Protein AF-A0AAW6JP30-F1 (afdb_monomer)

Foldseek 3Di:
DPLVVLVVVCVVVVVPPVSVVVNVVVVVPPPDDDQDDPPDPCVPVSVVVVVVVVVVD

Solvent-accessible surface area (backbone atoms only — not comparable to full-atom values): 3522 Å² total; per-residue (Å²): 124,55,74,66,53,40,48,54,49,24,72,76,38,74,85,38,62,66,44,47,50,53,44,51,52,54,58,68,67,54,79,74,80,83,80,72,50,95,87,40,92,58,37,68,61,44,50,55,52,52,52,54,53,62,74,76,105

Mean predicted aligned error: 6.35 Å

Sequence (57 aa):
MSDQELRQYFLKHRNDQAALSAYLERRNQVKRPIITTVDDPDFEDKIQSAILQQLNQ

Secondary structure (DSSP, 8-state):
--HHHHHHHHHH-TT-HHHHHHHHHHHHHS-PPP---TT-TTHHHHHHHHHHHHH--

pLDDT: mean 88.73, std 6.11, range [58.62, 95.5]

Radius of gyration: 15.46 Å; Cα contacts (8 Å, |Δi|>4): 23; chains: 1; bounding box: 35×23×35 Å

Structure (mmCIF, N/CA/C/O backbone):
data_AF-A0AAW6JP30-F1
#
_entry.id   AF-A0AAW6JP30-F1
#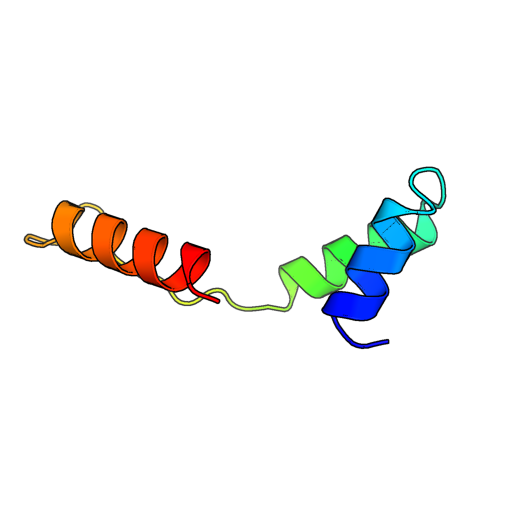
loop_
_atom_site.group_PDB
_atom_site.id
_atom_site.type_symbol
_atom_site.label_atom_id
_atom_site.label_alt_id
_atom_site.label_comp_id
_atom_site.label_asym_id
_atom_site.label_entity_id
_atom_site.label_seq_id
_atom_site.pdbx_PDB_ins_code
_atom_site.Cartn_x
_atom_site.Cartn_y
_atom_site.Cartn_z
_atom_site.occupancy
_atom_site.B_iso_or_equiv
_atom_site.auth_seq_id
_atom_site.auth_comp_id
_at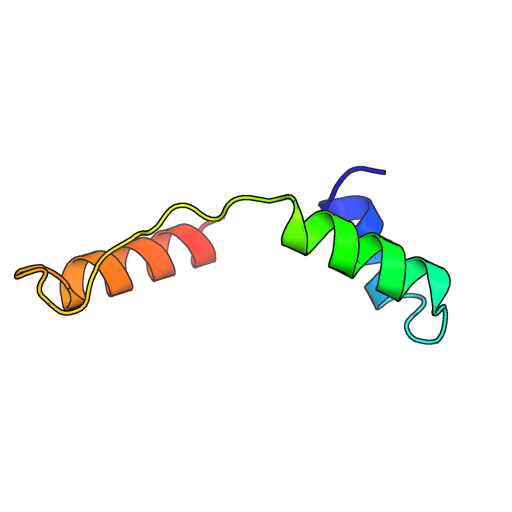om_site.auth_asym_id
_atom_site.auth_atom_id
_atom_site.pdbx_PDB_model_num
ATOM 1 N N . MET A 1 1 ? 21.575 1.295 -1.557 1.00 74.56 1 MET A N 1
ATOM 2 C CA . MET A 1 1 ? 20.454 2.215 -1.828 1.00 74.56 1 MET A CA 1
ATOM 3 C C . MET A 1 1 ? 19.511 2.165 -0.648 1.00 74.56 1 MET A C 1
ATOM 5 O O . MET A 1 1 ? 19.188 1.075 -0.189 1.00 74.56 1 MET A O 1
ATOM 9 N N . SER A 1 2 ? 19.100 3.323 -0.156 1.00 84.31 2 SER A N 1
ATOM 10 C CA . SER A 1 2 ? 17.935 3.464 0.711 1.00 84.31 2 SER A CA 1
ATOM 11 C C . SER A 1 2 ? 16.654 3.059 -0.027 1.00 84.31 2 SER A C 1
ATOM 13 O O . SER A 1 2 ? 16.622 2.981 -1.258 1.00 84.31 2 SER A O 1
ATOM 15 N N . ASP A 1 3 ? 15.574 2.837 0.717 1.00 82.88 3 ASP A N 1
ATOM 16 C CA . ASP A 1 3 ? 14.273 2.465 0.146 1.00 82.88 3 ASP A CA 1
ATOM 17 C C . ASP A 1 3 ? 13.753 3.539 -0.817 1.00 82.88 3 ASP A C 1
ATOM 19 O O . ASP A 1 3 ? 13.158 3.226 -1.851 1.00 82.88 3 ASP A O 1
ATOM 23 N N . GLN A 1 4 ? 14.024 4.810 -0.505 1.00 84.75 4 GLN A N 1
ATOM 24 C CA . GLN A 1 4 ? 13.708 5.935 -1.378 1.00 84.75 4 GLN A CA 1
ATOM 25 C C . GLN A 1 4 ? 14.536 5.892 -2.665 1.00 84.75 4 GLN A C 1
ATOM 27 O O . GLN A 1 4 ? 13.967 6.022 -3.746 1.00 84.75 4 GLN A O 1
ATOM 32 N N . GLU A 1 5 ? 15.846 5.658 -2.582 1.00 89.12 5 GLU A N 1
ATOM 33 C CA . GLU A 1 5 ? 16.711 5.568 -3.767 1.00 89.12 5 GLU A CA 1
ATOM 34 C C . GLU A 1 5 ? 16.338 4.382 -4.663 1.00 89.12 5 GLU A C 1
ATOM 36 O O . GLU A 1 5 ? 16.247 4.541 -5.879 1.00 89.12 5 GLU A O 1
ATOM 41 N N . LEU A 1 6 ? 16.045 3.218 -4.076 1.00 89.69 6 LEU A N 1
ATOM 42 C CA . LEU A 1 6 ? 15.623 2.025 -4.811 1.00 89.69 6 LEU A CA 1
ATOM 43 C C . LEU A 1 6 ? 14.269 2.240 -5.500 1.00 89.69 6 LEU A C 1
ATOM 45 O O . LEU A 1 6 ? 14.099 1.886 -6.667 1.00 89.69 6 LEU A O 1
ATOM 49 N N . ARG A 1 7 ? 13.319 2.883 -4.807 1.00 87.75 7 ARG A N 1
ATOM 50 C CA . ARG A 1 7 ? 12.028 3.274 -5.388 1.00 87.75 7 ARG A CA 1
ATOM 51 C C . ARG A 1 7 ? 12.222 4.227 -6.564 1.00 87.75 7 ARG A C 1
ATOM 53 O O . ARG A 1 7 ? 11.616 4.024 -7.611 1.00 87.75 7 ARG A O 1
ATOM 60 N N . GLN A 1 8 ? 13.044 5.263 -6.402 1.00 91.50 8 GLN A N 1
ATOM 61 C CA . GLN A 1 8 ? 13.304 6.239 -7.462 1.00 91.50 8 GLN A CA 1
ATOM 62 C C . GLN A 1 8 ? 13.998 5.599 -8.666 1.00 91.50 8 GLN A C 1
ATOM 64 O O . GLN A 1 8 ? 13.643 5.898 -9.805 1.00 91.50 8 GLN A O 1
ATOM 69 N N . TYR A 1 9 ? 14.940 4.688 -8.423 1.00 92.56 9 TYR A N 1
ATOM 70 C CA . TYR A 1 9 ? 15.599 3.925 -9.474 1.00 92.56 9 TYR A CA 1
ATOM 71 C C . TYR A 1 9 ? 14.593 3.069 -10.252 1.00 92.56 9 TYR A C 1
ATOM 73 O O . TYR A 1 9 ? 14.469 3.227 -11.464 1.00 92.56 9 TYR A O 1
ATOM 81 N N . PHE A 1 10 ? 13.790 2.253 -9.563 1.00 89.12 10 PHE A N 1
ATOM 82 C CA . PHE A 1 10 ? 12.753 1.442 -10.205 1.00 89.12 10 PHE A CA 1
ATOM 83 C C . PHE A 1 10 ? 11.764 2.294 -11.023 1.00 89.12 10 PHE A C 1
ATOM 85 O O . PHE A 1 10 ? 11.436 1.954 -12.158 1.00 89.12 10 PHE A O 1
ATOM 92 N N . LEU A 1 11 ? 11.320 3.439 -10.492 1.00 89.19 11 LEU A N 1
ATOM 93 C CA . LEU A 1 11 ? 10.388 4.324 -11.199 1.00 89.19 11 LEU A CA 1
ATOM 94 C C . LEU A 1 11 ? 10.965 4.898 -12.500 1.00 89.19 11 LEU A C 1
ATOM 96 O O . LEU A 1 11 ? 10.195 5.126 -13.438 1.00 89.19 11 LEU A O 1
ATOM 100 N N . LYS A 1 12 ? 12.283 5.123 -12.552 1.00 93.69 1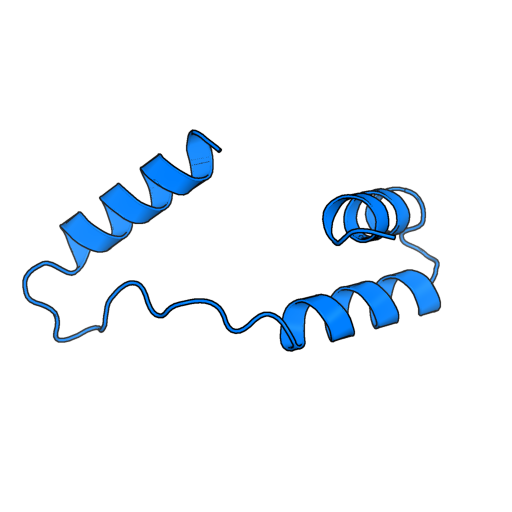2 LYS A N 1
ATOM 101 C CA . LYS A 1 12 ? 13.016 5.585 -13.742 1.00 93.69 12 LYS A CA 1
ATOM 102 C C . LYS A 1 12 ? 13.368 4.441 -14.700 1.00 93.69 12 LYS A C 1
ATOM 104 O O . LYS A 1 12 ? 13.420 4.661 -15.905 1.00 93.69 12 LYS A O 1
ATOM 109 N N . HIS A 1 13 ? 13.550 3.227 -14.185 1.00 93.12 13 HIS A N 1
ATOM 110 C CA . HIS A 1 13 ? 13.969 2.038 -14.929 1.00 93.12 13 HIS A CA 1
ATOM 111 C C . HIS A 1 13 ? 12.894 0.944 -14.877 1.00 93.12 13 HIS A C 1
ATOM 113 O O . HIS A 1 13 ? 13.146 -0.184 -14.472 1.00 93.12 13 HIS A O 1
ATOM 119 N N . ARG A 1 14 ? 11.666 1.268 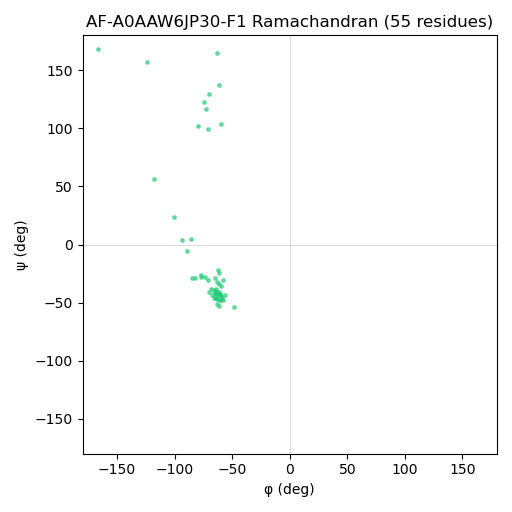-15.302 1.00 84.38 14 ARG A N 1
ATOM 120 C CA . ARG A 1 14 ? 10.497 0.377 -15.133 1.00 84.38 14 ARG A CA 1
ATOM 121 C C . ARG A 1 14 ? 10.595 -0.972 -15.853 1.00 84.38 14 ARG A C 1
ATOM 123 O O . ARG A 1 14 ? 9.893 -1.900 -15.468 1.00 84.38 14 ARG A O 1
ATOM 130 N N . ASN A 1 15 ? 11.442 -1.074 -16.878 1.00 91.94 15 ASN A N 1
ATOM 131 C CA . ASN A 1 15 ? 11.687 -2.316 -17.619 1.00 91.94 15 ASN A CA 1
ATOM 132 C C . ASN A 1 15 ? 12.814 -3.166 -17.008 1.00 91.94 15 ASN A C 1
ATOM 134 O O . ASN A 1 15 ? 13.064 -4.274 -17.476 1.00 91.94 15 ASN A O 1
ATOM 138 N N . ASP A 1 16 ? 13.502 -2.660 -15.984 1.00 94.06 16 ASP A N 1
ATOM 139 C CA . ASP A 1 16 ? 14.510 -3.416 -15.254 1.00 94.06 16 ASP A CA 1
ATOM 140 C C . ASP A 1 16 ? 13.821 -4.358 -14.252 1.00 94.06 16 ASP A C 1
ATOM 142 O O . ASP A 1 16 ? 13.353 -3.961 -13.180 1.00 94.06 16 ASP A O 1
ATOM 146 N N . GLN A 1 17 ? 13.747 -5.638 -14.621 1.00 91.81 17 GLN A N 1
ATOM 147 C CA . GLN A 1 17 ? 13.161 -6.678 -13.778 1.00 91.81 17 GLN A CA 1
ATOM 148 C C . GLN A 1 17 ? 13.949 -6.916 -12.485 1.00 91.81 17 GLN A C 1
ATOM 150 O O . GLN A 1 17 ? 13.347 -7.291 -11.474 1.00 91.81 17 GLN A O 1
ATOM 155 N N . ALA A 1 18 ? 15.264 -6.684 -12.482 1.00 92.06 18 ALA A N 1
ATOM 156 C CA . ALA A 1 18 ? 16.069 -6.805 -11.273 1.00 92.06 18 ALA A CA 1
ATOM 157 C C . ALA A 1 18 ? 15.736 -5.665 -10.300 1.00 92.06 18 ALA A C 1
ATOM 159 O O . ALA A 1 18 ? 15.53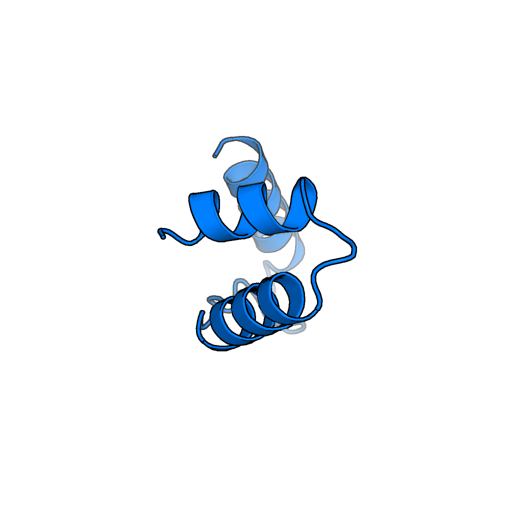6 -5.915 -9.110 1.00 92.06 18 ALA A O 1
ATOM 160 N N . ALA A 1 19 ? 15.561 -4.439 -10.807 1.00 90.31 19 ALA A N 1
ATOM 161 C CA . ALA A 1 19 ? 15.121 -3.295 -10.007 1.00 90.31 19 ALA A CA 1
ATOM 162 C C . ALA A 1 19 ? 13.723 -3.500 -9.408 1.00 90.31 19 ALA A C 1
ATOM 164 O O . ALA A 1 19 ? 13.503 -3.211 -8.229 1.00 90.31 19 ALA A O 1
ATOM 165 N N . LEU A 1 20 ? 12.785 -4.036 -10.199 1.00 89.19 20 LEU A N 1
ATOM 166 C CA . LEU A 1 20 ? 11.452 -4.400 -9.717 1.00 89.19 20 LEU A CA 1
ATOM 167 C C . LEU A 1 20 ? 11.530 -5.453 -8.605 1.00 89.19 20 LEU A C 1
ATOM 169 O O . LEU A 1 20 ? 10.900 -5.290 -7.560 1.00 89.19 20 LEU A O 1
ATOM 173 N N . SER A 1 21 ? 12.313 -6.512 -8.815 1.00 90.81 21 SER A N 1
ATOM 174 C CA . SER A 1 21 ? 12.436 -7.617 -7.858 1.00 90.81 21 SER A CA 1
ATOM 175 C C . SER A 1 21 ? 13.043 -7.145 -6.537 1.00 90.81 21 SER A C 1
ATOM 177 O O . SER A 1 21 ? 12.481 -7.413 -5.476 1.00 90.81 21 SER A O 1
ATOM 179 N N . ALA A 1 22 ? 14.118 -6.354 -6.595 1.00 91.31 22 ALA A N 1
ATOM 180 C CA . ALA A 1 22 ? 14.740 -5.762 -5.414 1.00 91.31 22 ALA A CA 1
ATOM 181 C C . ALA A 1 22 ? 13.775 -4.829 -4.662 1.00 91.31 22 ALA A C 1
ATOM 183 O O . ALA A 1 22 ? 13.691 -4.876 -3.434 1.00 91.31 22 ALA A O 1
ATOM 184 N N . TYR A 1 23 ? 13.005 -4.001 -5.379 1.00 89.06 23 TYR A N 1
ATOM 185 C CA . TYR A 1 23 ? 12.008 -3.121 -4.763 1.00 89.06 23 TYR A CA 1
ATOM 186 C C . TYR A 1 23 ? 10.887 -3.907 -4.064 1.00 89.06 23 TYR A C 1
ATOM 188 O O . TYR A 1 23 ? 10.492 -3.559 -2.948 1.00 89.06 23 TYR A O 1
ATOM 196 N N . LEU A 1 24 ? 10.383 -4.974 -4.690 1.00 88.75 24 LEU A N 1
ATOM 197 C CA . LEU A 1 24 ? 9.341 -5.827 -4.113 1.00 88.75 24 LEU A CA 1
ATOM 198 C C . LEU A 1 24 ? 9.842 -6.609 -2.896 1.00 88.75 24 LEU A C 1
ATOM 200 O O . LEU A 1 24 ? 9.148 -6.650 -1.881 1.00 88.75 24 LEU A O 1
ATOM 204 N N . GLU A 1 25 ? 11.045 -7.180 -2.964 1.00 90.88 25 GLU A N 1
ATOM 205 C CA . GLU A 1 25 ? 11.662 -7.879 -1.834 1.00 90.88 25 GLU A CA 1
ATOM 206 C C . GLU A 1 25 ? 11.803 -6.945 -0.629 1.00 90.88 25 GLU A C 1
ATOM 208 O O . GLU A 1 25 ? 11.347 -7.260 0.472 1.00 90.88 25 GLU A O 1
ATOM 213 N N . ARG A 1 26 ? 12.328 -5.738 -0.858 1.00 86.38 26 ARG A N 1
ATOM 214 C CA . ARG A 1 26 ? 12.458 -4.711 0.177 1.00 86.38 26 ARG A CA 1
ATOM 215 C C . ARG A 1 26 ? 11.101 -4.323 0.765 1.00 86.38 26 ARG A C 1
ATOM 217 O O . ARG A 1 26 ? 10.949 -4.257 1.982 1.00 86.38 26 ARG A O 1
ATOM 224 N N . ARG A 1 27 ? 10.089 -4.125 -0.085 1.00 85.00 27 ARG A N 1
ATOM 225 C CA . ARG A 1 27 ? 8.720 -3.799 0.339 1.00 85.00 27 ARG A CA 1
ATOM 226 C C . ARG A 1 27 ? 8.090 -4.903 1.194 1.00 85.00 27 ARG A C 1
ATOM 228 O O . ARG A 1 27 ? 7.320 -4.576 2.092 1.00 85.00 27 ARG A O 1
ATOM 235 N N . ASN A 1 28 ? 8.413 -6.167 0.929 1.00 84.62 28 ASN A N 1
ATOM 236 C CA . ASN A 1 28 ? 7.920 -7.313 1.696 1.00 84.62 28 ASN A CA 1
ATOM 237 C C . ASN A 1 28 ? 8.643 -7.487 3.041 1.00 84.62 28 ASN A C 1
ATOM 239 O O . ASN A 1 28 ? 8.050 -7.996 3.988 1.00 84.62 28 ASN A O 1
ATOM 243 N N . GLN A 1 29 ? 9.900 -7.045 3.151 1.00 85.69 29 GLN A N 1
ATOM 244 C CA . GLN A 1 29 ? 10.655 -7.060 4.411 1.00 85.69 29 GLN A CA 1
ATOM 245 C C . GLN A 1 29 ? 10.190 -5.982 5.398 1.00 85.69 29 GLN A C 1
ATOM 247 O O . GLN A 1 29 ? 10.308 -6.160 6.613 1.00 85.69 29 GLN A O 1
ATOM 252 N N . VAL A 1 30 ? 9.649 -4.866 4.901 1.00 80.31 30 VAL A N 1
ATOM 253 C CA . VAL A 1 30 ? 9.093 -3.816 5.758 1.00 80.31 30 VAL 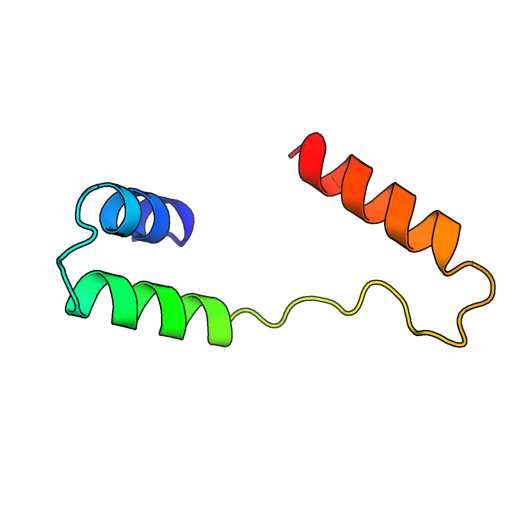A CA 1
ATOM 254 C C . VAL A 1 30 ? 7.791 -4.322 6.377 1.00 80.31 30 VAL A C 1
ATOM 256 O O . VAL A 1 30 ? 6.727 -4.278 5.755 1.00 80.31 30 VAL A O 1
ATOM 259 N N . LYS A 1 31 ? 7.861 -4.779 7.634 1.00 79.00 31 LYS A N 1
ATOM 260 C CA . LYS A 1 31 ? 6.671 -4.996 8.463 1.00 79.00 31 LYS A CA 1
ATOM 261 C C . LYS A 1 31 ? 5.940 -3.667 8.604 1.00 79.00 31 LYS A C 1
ATOM 263 O O . LYS A 1 31 ? 6.368 -2.787 9.347 1.00 79.00 31 LYS A O 1
ATOM 268 N N . ARG A 1 32 ? 4.839 -3.520 7.872 1.00 79.50 32 ARG A N 1
ATOM 269 C CA . ARG A 1 32 ? 3.951 -2.372 8.037 1.00 79.50 32 ARG A CA 1
ATOM 270 C C . ARG A 1 32 ? 3.242 -2.511 9.385 1.00 79.50 32 ARG A C 1
ATOM 272 O O . ARG A 1 32 ? 2.707 -3.589 9.651 1.00 79.50 32 ARG A O 1
ATOM 279 N N . PRO A 1 33 ? 3.247 -1.473 10.234 1.00 83.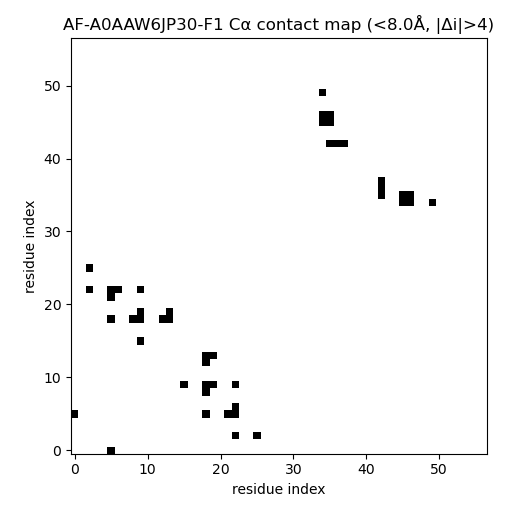44 33 PRO A N 1
ATOM 280 C CA . PRO A 1 33 ? 2.459 -1.499 11.454 1.00 83.44 33 PRO A CA 1
ATOM 281 C C . PRO A 1 33 ? 0.975 -1.621 11.092 1.00 83.44 33 PRO A C 1
ATOM 283 O O . PRO A 1 33 ? 0.499 -0.977 10.154 1.00 83.44 33 PRO A O 1
ATOM 286 N N . ILE A 1 34 ? 0.253 -2.472 11.819 1.00 86.31 34 ILE A N 1
ATOM 287 C CA . ILE A 1 34 ? -1.206 -2.544 11.728 1.00 86.31 34 ILE A CA 1
ATOM 288 C C . ILE A 1 34 ? -1.743 -1.289 12.416 1.00 86.31 34 ILE A C 1
ATOM 290 O O . ILE A 1 34 ? -1.498 -1.092 13.603 1.00 86.31 34 ILE A O 1
ATOM 294 N N . ILE A 1 35 ? -2.423 -0.430 11.657 1.00 88.06 35 ILE A N 1
ATOM 295 C CA . ILE A 1 35 ? -2.935 0.857 12.152 1.00 88.06 35 ILE A CA 1
ATOM 296 C C . ILE A 1 35 ? -4.303 0.735 12.843 1.00 88.06 35 ILE A C 1
ATOM 298 O O . ILE A 1 35 ? -4.599 1.528 13.729 1.00 88.06 35 ILE A O 1
ATOM 302 N N . THR A 1 36 ? -5.127 -0.246 12.454 1.00 93.50 36 THR A N 1
ATOM 303 C CA . THR A 1 36 ? -6.438 -0.556 13.055 1.00 93.50 36 THR A CA 1
ATOM 304 C C . THR A 1 36 ? -6.939 -1.934 12.580 1.00 93.50 36 THR A C 1
ATOM 306 O O . THR A 1 36 ? -6.371 -2.508 11.643 1.00 93.50 36 THR A O 1
ATOM 309 N N . THR A 1 37 ? -7.983 -2.475 13.213 1.00 92.56 37 THR A N 1
ATOM 310 C CA . THR A 1 37 ? -8.681 -3.727 12.845 1.00 92.56 37 THR A CA 1
ATOM 311 C C . THR A 1 37 ? -10.172 -3.472 12.643 1.00 92.56 37 THR A C 1
ATOM 313 O O . THR A 1 37 ? -10.696 -2.523 13.201 1.00 92.56 37 THR A O 1
ATOM 316 N N . VAL A 1 38 ? -10.881 -4.319 11.888 1.00 89.56 38 VAL A N 1
ATOM 317 C CA . VAL A 1 38 ? -12.308 -4.099 11.547 1.00 89.56 38 VAL A CA 1
ATOM 318 C C . VAL A 1 38 ? -13.211 -3.965 12.782 1.00 89.56 38 VAL A C 1
ATOM 320 O O . VAL A 1 38 ? -14.183 -3.221 12.741 1.00 89.56 38 VAL A O 1
ATOM 323 N N . ASP A 1 39 ? -12.864 -4.632 13.883 1.00 94.75 39 ASP A N 1
ATOM 324 C CA . ASP A 1 39 ? -13.615 -4.581 15.144 1.00 94.75 39 ASP A CA 1
ATOM 325 C C . ASP A 1 39 ? -13.229 -3.390 16.049 1.00 94.75 39 ASP A C 1
ATOM 327 O O . ASP A 1 39 ? -13.678 -3.305 17.192 1.00 94.75 39 ASP A O 1
ATOM 331 N N . ASP A 1 40 ? -12.360 -2.489 15.581 1.00 93.88 40 ASP A N 1
ATOM 332 C CA . ASP A 1 40 ? -11.920 -1.322 16.345 1.00 93.88 40 ASP A CA 1
ATOM 333 C C . ASP A 1 40 ? -13.041 -0.264 16.386 1.00 93.88 40 ASP A C 1
ATOM 335 O O . ASP A 1 40 ? -13.480 0.197 15.330 1.00 93.88 40 ASP A O 1
ATOM 339 N N . PRO A 1 4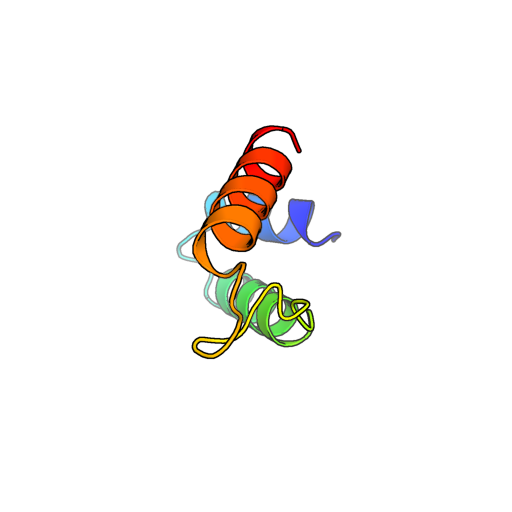1 ? -13.514 0.158 17.573 1.00 93.81 41 PRO A N 1
ATOM 340 C CA . PRO A 1 41 ? -14.566 1.170 17.676 1.00 93.81 41 PRO A CA 1
ATOM 341 C C . PRO A 1 41 ? -14.157 2.525 17.080 1.00 93.81 41 PRO A C 1
ATOM 343 O O . PRO A 1 41 ? -15.025 3.263 16.623 1.00 93.81 41 PRO A O 1
ATOM 346 N N . ASP A 1 42 ? -12.854 2.819 17.014 1.00 95.50 42 ASP A N 1
ATOM 347 C CA . ASP A 1 42 ? -12.302 4.051 16.438 1.00 95.50 42 ASP A CA 1
ATOM 348 C C . ASP A 1 42 ? -11.762 3.821 15.013 1.00 95.50 42 ASP A C 1
ATOM 350 O O . ASP A 1 42 ? -10.851 4.524 14.562 1.00 95.50 42 ASP A O 1
ATOM 354 N N . PHE A 1 43 ? -12.251 2.788 14.311 1.00 92.69 43 PHE A N 1
ATOM 355 C CA . PHE A 1 43 ? -11.747 2.381 12.996 1.00 92.69 43 PHE A CA 1
ATOM 356 C C . PHE A 1 43 ? -11.608 3.563 12.034 1.00 92.69 43 PHE A C 1
ATOM 358 O O . PHE A 1 43 ? -10.522 3.801 11.504 1.00 92.69 43 PHE A O 1
ATOM 365 N N . GLU A 1 44 ? -12.683 4.329 11.849 1.00 93.94 44 GLU A N 1
ATOM 366 C CA . GLU A 1 44 ? -12.718 5.435 10.892 1.00 93.94 44 GLU A CA 1
ATOM 367 C C . GLU A 1 44 ? -11.727 6.546 11.273 1.00 93.94 44 GLU A C 1
ATOM 369 O O . GLU A 1 44 ? -10.921 6.974 10.445 1.00 93.94 44 GLU A O 1
ATOM 374 N N . ASP A 1 45 ? -11.697 6.951 12.545 1.00 95.06 45 ASP A N 1
ATOM 375 C CA . ASP A 1 45 ? -10.815 8.018 13.030 1.00 95.06 45 ASP A CA 1
ATOM 376 C C . ASP A 1 45 ? -9.331 7.647 12.903 1.00 95.06 45 ASP A C 1
ATOM 378 O O . ASP A 1 45 ? -8.494 8.479 12.526 1.00 95.06 45 ASP A O 1
ATOM 382 N N . LYS A 1 46 ? -8.990 6.378 13.160 1.00 94.06 46 LYS A N 1
ATOM 383 C CA . LYS A 1 46 ? -7.627 5.853 12.988 1.00 94.06 46 LYS A CA 1
ATOM 384 C C . LYS A 1 46 ? -7.219 5.800 11.519 1.00 94.06 46 LYS A C 1
ATOM 386 O O . LYS A 1 46 ? -6.073 6.131 11.206 1.00 94.06 46 LYS A O 1
ATOM 391 N N . ILE A 1 47 ? -8.135 5.443 10.614 1.00 93.38 47 ILE A N 1
ATOM 392 C CA . ILE A 1 47 ? -7.884 5.482 9.166 1.00 93.38 47 ILE A CA 1
ATOM 393 C C . ILE A 1 47 ? -7.626 6.920 8.707 1.00 93.38 47 ILE A C 1
ATOM 395 O O . ILE A 1 47 ? -6.594 7.178 8.081 1.00 93.38 47 ILE A O 1
ATOM 399 N N . GLN A 1 48 ? -8.506 7.864 9.053 1.00 93.81 48 GLN A N 1
ATOM 400 C CA . GLN A 1 48 ? -8.355 9.274 8.675 1.00 93.81 48 GLN A CA 1
ATOM 401 C C . GLN A 1 48 ? -7.040 9.857 9.204 1.00 93.81 48 GLN A C 1
ATOM 403 O O . GLN A 1 48 ? -6.274 10.466 8.454 1.00 93.81 48 GLN A O 1
ATOM 408 N N . SER A 1 49 ? -6.724 9.596 10.474 1.00 93.19 49 SER A N 1
ATOM 409 C CA . SER A 1 49 ? -5.482 10.056 11.102 1.00 93.19 49 SER A CA 1
ATOM 410 C C . SER A 1 49 ? -4.239 9.498 10.404 1.00 93.19 49 SER A C 1
ATOM 412 O O . SER A 1 49 ? -3.295 10.244 10.137 1.00 93.19 49 SER A O 1
ATOM 414 N N . ALA A 1 50 ? -4.240 8.208 10.057 1.00 91.69 50 ALA A N 1
ATOM 415 C CA . ALA A 1 50 ? -3.128 7.576 9.350 1.00 91.69 50 ALA A CA 1
ATOM 416 C C . ALA A 1 50 ? -2.944 8.137 7.929 1.00 91.69 50 ALA A C 1
ATOM 418 O O . ALA A 1 50 ? -1.811 8.361 7.496 1.00 91.69 50 ALA A O 1
ATOM 419 N N . ILE A 1 51 ? -4.038 8.409 7.209 1.00 91.06 51 ILE A N 1
ATOM 420 C CA . ILE A 1 51 ? -3.986 9.037 5.880 1.00 91.06 51 ILE A CA 1
ATOM 421 C C . ILE A 1 51 ? -3.399 10.449 5.978 1.00 91.06 51 ILE A C 1
ATOM 423 O O . ILE A 1 51 ? -2.491 10.786 5.217 1.00 91.06 51 ILE A O 1
ATOM 4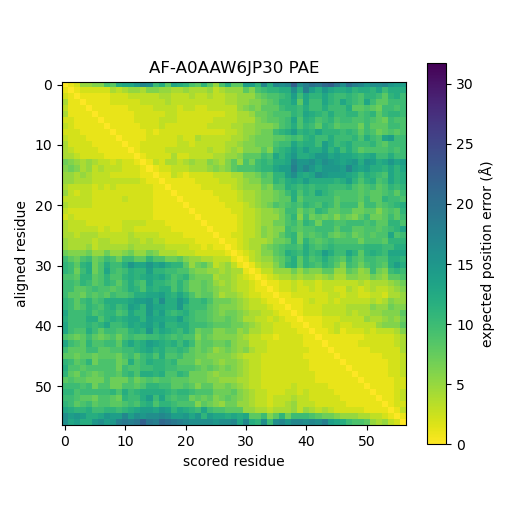27 N N . LEU A 1 52 ? -3.868 11.260 6.930 1.00 94.00 52 LEU A N 1
ATOM 428 C CA . LEU A 1 52 ? -3.366 12.621 7.138 1.00 94.00 52 LEU A CA 1
ATOM 429 C C . LEU A 1 52 ? -1.878 12.637 7.504 1.00 94.00 52 LEU A C 1
ATOM 431 O O . LEU A 1 52 ? -1.129 13.464 6.987 1.00 94.00 52 LEU A O 1
ATOM 435 N N . GLN A 1 53 ? -1.426 11.703 8.346 1.00 90.12 53 GLN A N 1
ATOM 436 C CA . GLN A 1 53 ? -0.002 11.545 8.645 1.00 90.12 53 GLN A CA 1
ATOM 437 C C . GLN A 1 53 ? 0.811 11.211 7.390 1.00 90.12 53 GLN A C 1
ATOM 439 O O . GLN A 1 53 ? 1.873 11.789 7.190 1.00 90.12 53 GLN A O 1
ATOM 444 N N . GLN A 1 54 ? 0.308 10.329 6.524 1.00 87.06 54 GLN A N 1
ATOM 445 C CA . GLN A 1 54 ? 1.011 9.914 5.309 1.00 87.06 54 GLN A CA 1
ATOM 446 C C . GLN A 1 54 ? 1.083 11.011 4.235 1.00 87.06 54 GLN A C 1
ATOM 448 O O . GLN A 1 54 ? 2.030 11.013 3.452 1.00 87.06 54 GLN A O 1
ATOM 453 N N . LEU A 1 55 ? 0.089 11.903 4.166 1.00 89.31 55 LEU A N 1
ATOM 454 C CA . LEU A 1 55 ? 0.069 13.036 3.230 1.00 89.31 55 LEU A CA 1
ATOM 455 C C . LEU A 1 55 ? 0.985 14.187 3.668 1.00 89.31 55 LEU A C 1
ATOM 457 O O . LEU A 1 55 ? 1.451 14.944 2.821 1.00 89.31 55 LEU A O 1
ATOM 461 N N . ASN A 1 56 ? 1.233 14.309 4.973 1.00 81.19 56 ASN A N 1
ATOM 462 C CA . ASN A 1 56 ? 2.090 15.340 5.561 1.00 81.19 56 ASN A CA 1
ATOM 463 C C . ASN A 1 56 ? 3.554 14.886 5.761 1.00 81.19 56 ASN A C 1
ATOM 465 O O . ASN A 1 56 ? 4.343 15.639 6.335 1.00 81.19 56 ASN A O 1
ATOM 469 N N . GLN A 1 57 ? 3.910 13.673 5.319 1.00 58.62 57 GLN A N 1
ATOM 470 C CA . GLN A 1 57 ? 5.267 13.100 5.325 1.00 58.62 57 GLN A CA 1
ATOM 471 C C . GLN A 1 57 ? 5.870 13.052 3.921 1.00 58.62 57 GLN A C 1
ATOM 473 O O . GLN A 1 57 ? 7.103 13.240 3.821 1.00 58.62 57 GLN A O 1
#